Protein AF-A0A2M7PBP5-F1 (afdb_monomer_lite)

pLDDT: mean 93.86, std 5.42, range [67.5, 98.56]

Foldseek 3Di:
DCDPPDPQVVVDDDPVPDDDLVVLLVVLVVVLVVVAAEDEDEHPALLVDPCSVSSCVSNVVRYHYDYDHPCPNDDPVVVD

Sequence (80 aa):
LSCSFCGFWKLGGDPAKELTVAEYYRVSDELSQLGSFLVSLEGGEPLLRPDLPDIVAAFARHHLPVIYTNGWLVEPTLAR

Secondary structure (DSSP, 8-state):
---TT--GGGT---GGGSPPHHHHHHHHHHHHHTT--EEEE-SS-GGG-TTHHHHHHHHHTTSEEEE---STT--GGGG-

Radius of gyration: 13.6 Å; chains: 1; bounding box: 34×24×32 Å

Structure (mmCIF, N/CA/C/O backbone):
data_AF-A0A2M7PBP5-F1
#
_entry.id   AF-A0A2M7PBP5-F1
#
loop_
_atom_site.group_PDB
_atom_site.id
_atom_site.type_symbol
_atom_site.label_atom_id
_atom_site.label_alt_id
_atom_site.label_comp_id
_atom_site.label_asym_id
_atom_site.label_entity_id
_atom_site.label_seq_id
_atom_site.pdbx_PDB_ins_code
_atom_site.Cartn_x
_atom_site.Cartn_y
_atom_site.Cartn_z
_atom_site.occupancy
_atom_site.B_iso_or_equiv
_atom_site.auth_seq_id
_atom_site.auth_comp_id
_atom_site.auth_asym_id
_atom_site.auth_atom_id
_atom_site.pdbx_PDB_model_num
ATOM 1 N N . LEU A 1 1 ? 13.829 -2.187 -7.449 1.00 87.25 1 LEU A N 1
ATOM 2 C CA . LEU A 1 1 ? 14.694 -1.164 -8.096 1.00 87.25 1 LEU A CA 1
ATOM 3 C C . LEU A 1 1 ? 15.662 -0.584 -7.064 1.00 87.25 1 LEU A C 1
ATOM 5 O O . LEU A 1 1 ? 15.439 -0.779 -5.876 1.00 87.25 1 LEU A O 1
ATOM 9 N N . SER A 1 2 ? 16.716 0.113 -7.497 1.00 92.50 2 SER A N 1
ATOM 10 C CA . SER A 1 2 ? 17.761 0.695 -6.632 1.00 92.50 2 SER A CA 1
ATOM 11 C C . SER A 1 2 ? 18.068 2.148 -7.019 1.00 92.50 2 SER A C 1
ATOM 13 O O . SER A 1 2 ? 19.207 2.512 -7.309 1.00 92.50 2 SER A O 1
ATOM 15 N N . CYS A 1 3 ? 17.028 2.989 -7.067 1.00 93.12 3 CYS A N 1
ATOM 16 C CA . CYS A 1 3 ? 17.148 4.397 -7.451 1.00 93.12 3 CYS A CA 1
ATOM 17 C C . CYS A 1 3 ? 18.255 5.101 -6.647 1.00 93.12 3 CYS A C 1
ATOM 19 O O . CYS A 1 3 ? 18.314 4.970 -5.422 1.00 93.12 3 CYS A O 1
ATOM 21 N N . SER A 1 4 ? 19.112 5.869 -7.326 1.00 95.81 4 SER A N 1
ATOM 22 C CA . SER A 1 4 ? 20.301 6.500 -6.727 1.00 95.81 4 SER A CA 1
ATOM 23 C C . SER A 1 4 ? 19.971 7.481 -5.599 1.00 95.81 4 SER A C 1
ATOM 25 O O . SER A 1 4 ? 20.752 7.628 -4.662 1.00 95.81 4 SER A O 1
ATOM 27 N N . PHE A 1 5 ? 18.798 8.112 -5.669 1.00 93.38 5 PHE A N 1
ATOM 28 C CA . PHE A 1 5 ? 18.292 9.051 -4.670 1.00 93.38 5 PHE A CA 1
ATOM 29 C C . PHE A 1 5 ? 17.544 8.377 -3.505 1.00 93.38 5 PHE A C 1
ATOM 31 O O . PHE A 1 5 ? 17.260 9.033 -2.508 1.00 93.38 5 PHE A O 1
ATOM 38 N N . CYS A 1 6 ? 17.200 7.088 -3.607 1.00 91.81 6 CYS A N 1
ATOM 39 C CA . CYS A 1 6 ? 16.396 6.393 -2.601 1.00 91.81 6 CYS A CA 1
ATOM 40 C C . CYS A 1 6 ? 17.286 5.715 -1.548 1.00 91.81 6 CYS A C 1
ATOM 42 O O . CYS A 1 6 ? 18.168 4.919 -1.875 1.00 91.81 6 CYS A O 1
ATOM 44 N N . GLY A 1 7 ? 17.036 6.015 -0.270 1.00 90.75 7 GLY A N 1
ATOM 45 C CA . GLY A 1 7 ? 17.712 5.376 0.864 1.00 90.75 7 GLY A CA 1
ATOM 46 C C . GLY A 1 7 ? 17.052 4.080 1.348 1.00 90.75 7 GLY A C 1
ATOM 47 O O . GLY A 1 7 ? 17.735 3.247 1.936 1.00 90.75 7 GLY A O 1
ATOM 48 N N . PHE A 1 8 ? 15.755 3.879 1.081 1.00 88.56 8 PHE A N 1
ATOM 49 C CA . PHE A 1 8 ? 14.961 2.799 1.684 1.00 88.56 8 PHE A CA 1
ATOM 50 C C . PHE A 1 8 ? 15.410 1.395 1.279 1.00 88.56 8 PHE A C 1
ATOM 52 O O . PHE A 1 8 ? 15.496 0.515 2.132 1.00 88.56 8 PHE A O 1
ATOM 59 N N . TRP A 1 9 ? 15.769 1.173 0.010 1.00 88.12 9 TRP A N 1
ATOM 60 C CA . TRP A 1 9 ? 16.186 -0.160 -0.450 1.00 88.12 9 TRP A CA 1
ATOM 61 C C . TRP A 1 9 ? 17.469 -0.659 0.234 1.00 88.12 9 TRP A C 1
ATOM 63 O O . TRP A 1 9 ? 17.699 -1.863 0.289 1.00 88.12 9 TRP A O 1
ATOM 73 N N . LYS A 1 10 ? 18.290 0.249 0.785 1.00 90.31 10 LYS A N 1
ATOM 74 C CA . LYS A 1 10 ? 19.517 -0.092 1.522 1.00 90.31 10 LYS A CA 1
ATOM 75 C C . LYS A 1 10 ? 19.240 -0.603 2.933 1.00 90.31 10 LYS A C 1
ATOM 77 O O . LYS A 1 10 ? 20.104 -1.254 3.507 1.00 90.31 10 LYS A O 1
ATOM 82 N N . LEU A 1 11 ? 18.076 -0.276 3.498 1.00 86.75 11 LEU A N 1
ATOM 83 C CA . LEU A 1 11 ? 17.712 -0.671 4.859 1.00 86.75 11 LEU A CA 1
ATOM 84 C C . LEU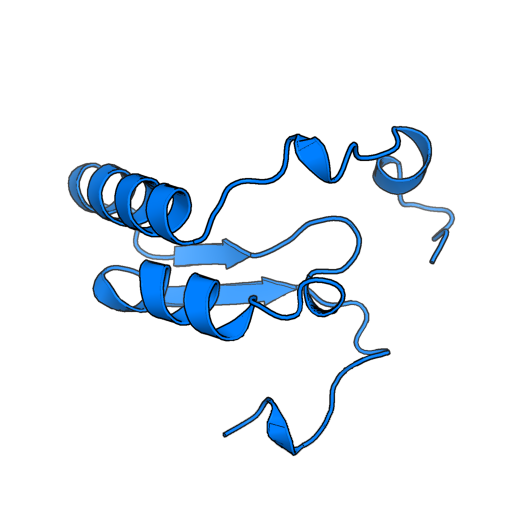 A 1 11 ? 17.334 -2.153 4.936 1.00 86.75 11 LEU A C 1
ATOM 86 O O . LEU A 1 11 ? 17.576 -2.777 5.962 1.00 86.75 11 LEU A O 1
ATOM 90 N N . GLY A 1 12 ? 16.802 -2.711 3.842 1.00 77.69 12 GLY A N 1
ATOM 91 C CA . GLY A 1 12 ? 16.265 -4.069 3.805 1.00 77.69 12 GLY A CA 1
ATOM 92 C C . GLY A 1 12 ? 14.971 -4.184 4.618 1.00 77.69 12 GLY A C 1
ATOM 93 O O . GLY A 1 12 ? 14.929 -3.859 5.801 1.00 77.69 12 GLY A O 1
ATOM 94 N N . GLY A 1 13 ? 13.892 -4.630 3.977 1.00 81.38 13 GLY A N 1
ATOM 95 C CA . GLY A 1 13 ? 12.655 -4.998 4.669 1.00 81.38 13 GLY A CA 1
ATOM 96 C C . GLY A 1 13 ? 12.676 -6.479 5.034 1.00 81.38 13 GLY A C 1
ATOM 97 O O . GLY A 1 13 ? 13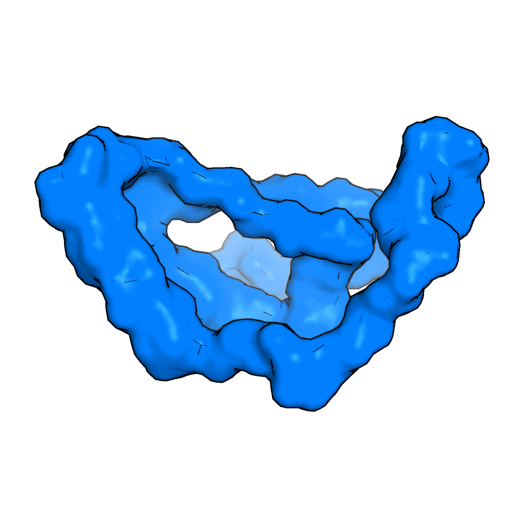.184 -7.288 4.259 1.00 81.38 13 GLY A O 1
ATOM 98 N N . ASP A 1 14 ? 12.124 -6.830 6.192 1.00 87.94 14 ASP A N 1
ATOM 99 C CA . ASP A 1 14 ? 11.823 -8.217 6.550 1.00 87.94 14 ASP A CA 1
ATOM 100 C C . ASP A 1 14 ? 10.34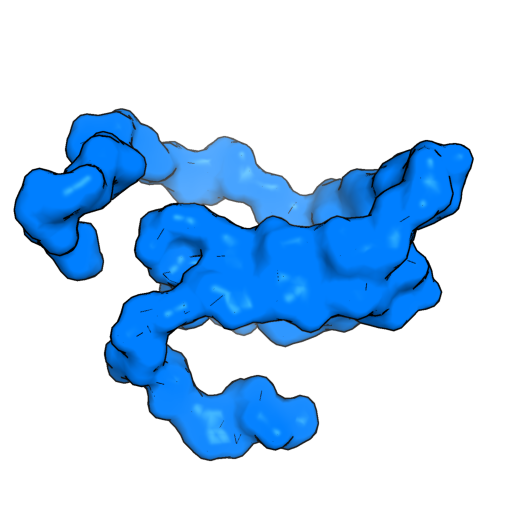1 -8.479 6.241 1.00 87.94 14 ASP A C 1
ATOM 102 O O . ASP A 1 14 ? 9.489 -7.952 6.964 1.00 87.94 14 ASP A O 1
ATOM 106 N N . PRO A 1 15 ? 10.009 -9.266 5.198 1.00 85.06 15 PRO A N 1
ATOM 107 C CA . PRO A 1 15 ? 8.621 -9.562 4.848 1.00 85.06 15 PRO A CA 1
ATOM 108 C C . PRO A 1 15 ? 7.828 -10.195 5.997 1.00 85.06 15 PRO A C 1
ATOM 110 O O . PRO A 1 15 ? 6.617 -10.018 6.070 1.00 85.06 15 PRO A O 1
ATOM 113 N N . ALA A 1 16 ? 8.491 -10.890 6.931 1.00 90.31 16 ALA A N 1
ATOM 114 C CA . ALA A 1 16 ? 7.831 -11.488 8.091 1.00 90.31 16 ALA A CA 1
ATOM 115 C C . ALA A 1 16 ? 7.333 -10.448 9.112 1.00 90.31 16 ALA A C 1
ATOM 117 O O . ALA A 1 16 ? 6.591 -10.796 10.028 1.00 90.31 16 ALA A O 1
ATOM 118 N N . LYS A 1 17 ? 7.748 -9.183 8.973 1.00 92.06 17 LYS A N 1
ATOM 119 C CA . LYS A 1 17 ? 7.307 -8.057 9.808 1.00 92.06 17 LYS A CA 1
ATOM 120 C C . LYS A 1 17 ? 6.282 -7.165 9.117 1.00 92.06 17 LYS A C 1
ATOM 122 O O . LYS A 1 17 ? 5.899 -6.146 9.690 1.00 92.06 17 LYS A O 1
ATOM 127 N N . GLU A 1 18 ? 5.872 -7.493 7.894 1.00 93.81 18 GLU A N 1
ATOM 128 C CA . GLU A 1 18 ? 4.793 -6.760 7.247 1.00 93.81 18 GLU A CA 1
ATOM 129 C C . GLU A 1 18 ? 3.456 -7.015 7.939 1.00 93.81 18 GLU A C 1
ATOM 131 O O . GLU A 1 18 ? 3.177 -8.113 8.420 1.00 93.81 18 GLU A O 1
ATOM 136 N N . LEU A 1 19 ? 2.615 -5.982 7.961 1.00 96.56 19 LEU A N 1
ATOM 137 C CA . LEU A 1 19 ? 1.268 -6.090 8.498 1.00 96.56 19 LEU A CA 1
ATOM 138 C C . LEU A 1 19 ? 0.411 -6.987 7.605 1.00 96.56 19 LEU A C 1
ATOM 140 O O . LEU A 1 19 ? 0.456 -6.918 6.370 1.00 96.56 19 LEU A O 1
ATO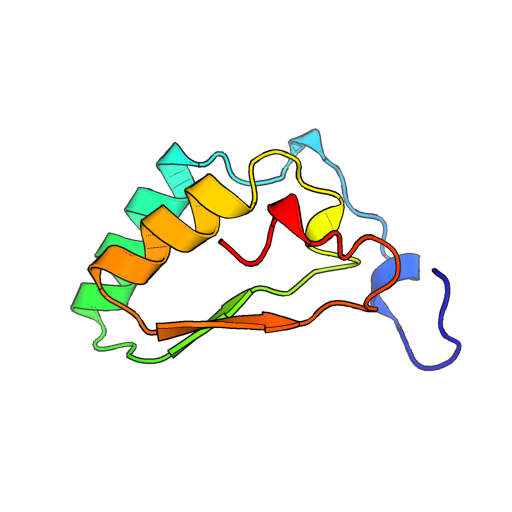M 144 N N . THR A 1 20 ? -0.422 -7.787 8.251 1.00 97.62 20 THR A N 1
ATOM 145 C CA . THR A 1 20 ? -1.516 -8.519 7.622 1.00 97.62 20 THR A CA 1
ATOM 146 C C . THR A 1 20 ? -2.642 -7.567 7.214 1.00 97.62 20 THR A C 1
ATOM 148 O O . THR A 1 20 ? -2.803 -6.479 7.770 1.00 97.62 20 THR A O 1
ATOM 151 N N . VAL A 1 21 ? -3.497 -7.995 6.282 1.00 98.00 21 VAL A N 1
ATOM 152 C CA . VAL A 1 21 ? -4.701 -7.239 5.888 1.00 98.00 21 VAL A CA 1
ATOM 153 C C . VAL A 1 21 ? -5.602 -6.939 7.097 1.00 98.00 21 VAL A C 1
ATOM 155 O O . VAL A 1 21 ? -6.121 -5.832 7.228 1.00 98.00 21 VAL A O 1
ATOM 158 N N . ALA A 1 22 ? -5.754 -7.892 8.023 1.00 98.31 22 ALA A N 1
ATOM 159 C CA . ALA A 1 22 ? -6.543 -7.705 9.242 1.00 98.31 22 ALA A CA 1
ATOM 160 C C . ALA A 1 22 ? -5.989 -6.580 10.135 1.00 98.31 22 ALA A C 1
ATOM 162 O O . ALA A 1 22 ? -6.750 -5.815 10.727 1.00 98.31 22 ALA A O 1
ATOM 163 N N . GLU A 1 23 ? -4.666 -6.439 10.204 1.00 98.56 23 GLU A N 1
ATOM 164 C CA . GLU A 1 23 ? -4.033 -5.345 10.938 1.00 98.56 23 GLU A CA 1
ATOM 165 C C . GLU A 1 23 ? -4.216 -4.002 10.230 1.00 98.56 23 GLU A C 1
ATOM 167 O O . GLU A 1 23 ? -4.444 -3.003 10.909 1.00 98.56 23 GLU A O 1
ATOM 172 N N . TYR A 1 24 ? -4.212 -3.963 8.894 1.00 98.19 24 TYR A N 1
ATOM 173 C CA . TYR A 1 24 ? -4.542 -2.744 8.149 1.00 98.19 24 TYR A CA 1
ATOM 174 C C . TYR A 1 24 ? -5.982 -2.277 8.370 1.00 98.19 24 TYR A C 1
ATOM 176 O O . TYR A 1 24 ? -6.204 -1.074 8.496 1.00 98.19 24 TYR A O 1
ATOM 184 N N . TYR A 1 25 ? -6.947 -3.194 8.499 1.00 98.25 25 TYR A N 1
ATOM 185 C CA . TYR A 1 25 ? -8.308 -2.828 8.912 1.00 98.25 25 TYR A CA 1
ATOM 186 C C . TYR A 1 25 ? -8.312 -2.121 10.268 1.00 98.25 25 TYR A C 1
ATOM 188 O O . TYR A 1 25 ? -8.900 -1.048 10.395 1.00 98.25 25 TYR A O 1
ATOM 196 N N . ARG A 1 26 ? -7.600 -2.674 11.259 1.00 98.38 26 ARG A N 1
ATOM 197 C CA . ARG A 1 26 ? -7.480 -2.049 12.584 1.00 98.38 26 ARG A CA 1
ATOM 198 C C . ARG A 1 26 ? -6.832 -0.663 12.498 1.00 98.38 26 ARG A C 1
ATOM 200 O O . ARG A 1 26 ? -7.332 0.275 13.109 1.00 98.38 26 ARG A O 1
ATOM 207 N N . VAL A 1 27 ? -5.755 -0.522 11.721 1.00 98.12 27 VAL A N 1
ATOM 208 C CA . VAL A 1 27 ? -5.082 0.771 11.510 1.00 98.12 27 VAL A CA 1
ATOM 209 C C . VAL A 1 27 ? -6.020 1.784 10.849 1.00 98.12 27 VAL A C 1
ATOM 211 O O . VAL A 1 27 ? -6.054 2.935 11.273 1.00 98.12 27 VAL A O 1
ATOM 214 N N . SER A 1 28 ? -6.802 1.381 9.844 1.00 98.38 28 SER A N 1
ATOM 215 C CA . SER A 1 28 ? -7.783 2.270 9.214 1.00 98.38 28 SER A CA 1
ATOM 216 C C . SER A 1 28 ? -8.849 2.736 10.209 1.00 98.38 28 SER A C 1
ATOM 218 O O . SER A 1 28 ? -9.138 3.930 10.278 1.00 98.38 28 SER A O 1
ATOM 220 N N . ASP A 1 29 ? -9.402 1.830 11.019 1.00 97.94 29 ASP A N 1
ATOM 221 C CA . ASP A 1 29 ? -10.398 2.191 12.032 1.00 97.94 29 ASP A CA 1
ATOM 222 C C . ASP A 1 29 ? -9.805 3.185 13.056 1.00 97.94 29 ASP A C 1
ATOM 224 O O . ASP A 1 29 ? -10.441 4.186 13.390 1.00 97.94 29 ASP A O 1
ATOM 228 N N . GLU A 1 30 ? -8.563 2.973 13.502 1.00 98.19 30 GLU A N 1
ATOM 229 C CA . GLU A 1 30 ? -7.845 3.885 14.407 1.00 98.19 30 GLU A CA 1
ATOM 230 C C . GLU A 1 30 ? -7.592 5.265 13.777 1.00 98.19 30 GLU A C 1
ATOM 232 O O . GLU A 1 30 ? -7.874 6.291 14.398 1.00 98.19 30 GLU A O 1
ATOM 237 N N . LEU A 1 31 ? -7.125 5.320 12.526 1.00 98.06 31 LEU A N 1
ATOM 238 C CA . LEU A 1 31 ? -6.911 6.584 11.811 1.00 98.06 31 LEU A CA 1
ATOM 239 C C . LEU A 1 31 ? -8.217 7.354 11.584 1.00 98.06 31 LEU A C 1
ATOM 241 O O . LEU A 1 31 ? -8.219 8.588 11.599 1.00 98.06 31 LEU A O 1
ATOM 245 N N . SER A 1 32 ? -9.337 6.649 11.395 1.00 97.69 32 SER A N 1
ATOM 246 C CA . SER A 1 32 ? -10.649 7.280 11.219 1.00 97.69 32 SER A CA 1
ATOM 247 C C . SER A 1 32 ? -11.071 8.073 12.461 1.00 97.69 32 SER A C 1
ATOM 249 O O . SER A 1 32 ? -11.600 9.178 12.341 1.00 97.69 32 SER A O 1
ATOM 251 N N . GLN A 1 33 ? -10.741 7.573 13.657 1.00 97.88 33 GLN A N 1
ATOM 252 C CA . GLN A 1 33 ? -11.023 8.245 14.929 1.00 97.88 33 GLN A CA 1
ATOM 253 C C . GLN A 1 33 ? -10.189 9.521 15.107 1.00 97.88 33 GLN A C 1
ATOM 255 O O . GLN A 1 33 ? -10.601 10.437 15.815 1.00 97.88 33 GL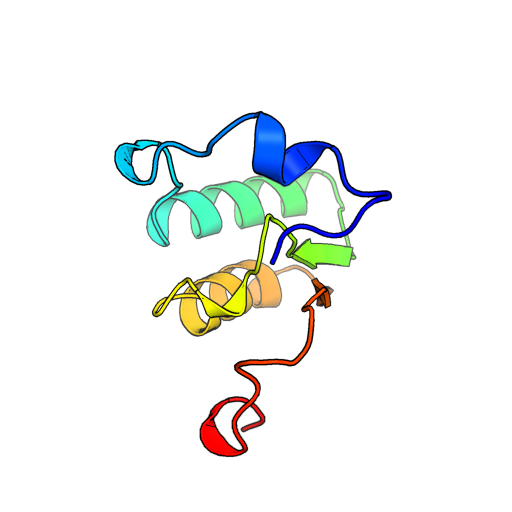N A O 1
ATOM 260 N N . LEU A 1 34 ? -9.037 9.599 14.436 1.00 97.25 34 LEU A N 1
ATOM 261 C CA . LEU A 1 34 ? -8.152 10.765 14.426 1.00 97.25 34 LEU A CA 1
ATOM 262 C C . LEU A 1 34 ? -8.502 11.781 13.324 1.00 97.25 34 LEU A C 1
ATOM 264 O O . LEU A 1 34 ? -7.878 12.838 13.250 1.00 97.25 34 LEU A O 1
ATOM 268 N N . GLY A 1 35 ? -9.487 11.483 12.470 1.00 95.88 35 GLY A N 1
ATOM 269 C CA . GLY A 1 35 ? -9.929 12.375 11.396 1.00 95.88 35 GLY A CA 1
ATOM 270 C C . GLY A 1 35 ? -9.005 12.406 10.175 1.00 95.88 35 GLY A C 1
ATOM 271 O O . GLY A 1 35 ? -9.031 13.371 9.411 1.00 95.88 35 GLY A O 1
ATOM 272 N N . SER A 1 36 ? -8.173 11.379 9.970 1.00 97.38 36 SER A N 1
ATOM 273 C CA . SER A 1 36 ? -7.348 11.285 8.762 1.00 97.38 36 SER A CA 1
ATOM 274 C C . SER A 1 36 ? -8.223 11.082 7.526 1.00 97.38 36 SER A C 1
ATOM 276 O O . SER A 1 36 ? -8.990 10.129 7.453 1.00 97.38 36 SER A O 1
ATOM 278 N N . PHE A 1 37 ? -8.093 11.961 6.532 1.00 96.25 37 PHE A N 1
ATOM 279 C CA . PHE A 1 37 ? -8.846 11.849 5.281 1.00 96.25 37 PHE A CA 1
ATOM 280 C C . PHE A 1 37 ? -8.077 11.091 4.195 1.00 96.25 37 PHE A C 1
ATOM 282 O O . PHE A 1 37 ? -8.637 10.207 3.560 1.00 96.25 37 PHE A O 1
ATOM 289 N N . LEU A 1 38 ? -6.801 11.419 3.984 1.00 98.12 38 LEU A N 1
ATOM 290 C CA . LEU A 1 38 ? -5.966 10.840 2.931 1.00 98.12 38 LEU A CA 1
ATOM 291 C C . LEU A 1 38 ? -4.936 9.894 3.544 1.00 98.12 38 LEU A C 1
ATOM 293 O O . LEU A 1 38 ? -4.270 10.256 4.513 1.00 98.12 38 LEU A O 1
ATOM 297 N N . VAL A 1 39 ? -4.785 8.708 2.954 1.00 98.06 39 VAL A N 1
ATOM 298 C CA . VAL A 1 39 ? -3.759 7.732 3.340 1.00 98.06 39 VAL A CA 1
ATOM 299 C C . VAL A 1 39 ? -2.868 7.449 2.137 1.00 98.06 39 VAL A C 1
ATOM 301 O O . VAL A 1 39 ? -3.347 7.017 1.092 1.00 98.06 39 VAL A O 1
ATOM 304 N N . SER A 1 40 ? -1.567 7.694 2.291 1.00 97.31 40 SER A N 1
ATOM 305 C CA . SER A 1 40 ? -0.563 7.344 1.283 1.00 97.31 40 SER A CA 1
ATOM 306 C C . SER A 1 40 ? -0.111 5.898 1.486 1.00 97.31 40 SER A C 1
ATOM 308 O O . SER A 1 40 ? 0.365 5.540 2.564 1.00 97.31 40 SER A O 1
ATOM 310 N N . LEU A 1 41 ? -0.276 5.065 0.461 1.00 96.44 41 LEU A N 1
ATOM 311 C CA . LEU A 1 41 ? 0.203 3.690 0.410 1.00 96.44 41 LEU A CA 1
ATOM 312 C C . LEU A 1 41 ? 1.508 3.661 -0.385 1.00 96.44 41 LEU A C 1
ATOM 314 O O . LEU A 1 41 ? 1.525 3.802 -1.612 1.00 96.44 41 LEU A O 1
ATOM 318 N N . GLU A 1 42 ? 2.599 3.497 0.355 1.00 92.44 42 GLU A N 1
ATOM 319 C CA . GLU A 1 42 ? 3.973 3.541 -0.144 1.00 92.44 42 GLU A CA 1
ATOM 320 C C . GLU A 1 42 ? 4.748 2.280 0.273 1.00 92.44 42 GLU A C 1
ATOM 322 O O . GLU A 1 42 ? 4.176 1.283 0.712 1.00 92.44 42 GLU A O 1
ATOM 327 N N . GLY A 1 43 ? 6.074 2.316 0.140 1.00 85.56 43 GLY A N 1
ATOM 328 C CA . GLY A 1 43 ? 6.981 1.263 0.578 1.00 85.56 43 GLY A CA 1
ATOM 329 C C . GLY A 1 43 ? 8.286 1.309 -0.209 1.00 85.56 43 GLY A C 1
ATOM 330 O O . GLY A 1 43 ? 8.776 2.379 -0.568 1.00 85.56 43 GLY A O 1
ATOM 331 N N . GLY A 1 44 ? 8.833 0.127 -0.508 1.00 90.12 44 GLY A N 1
ATOM 332 C CA . GLY A 1 44 ? 9.787 -0.029 -1.607 1.00 90.12 44 GLY A CA 1
ATOM 333 C C . GLY A 1 44 ? 9.072 -0.024 -2.963 1.00 90.12 44 GLY A C 1
ATOM 334 O O . GLY A 1 44 ? 9.332 0.837 -3.798 1.00 90.12 44 GLY A O 1
ATOM 335 N N . GLU A 1 45 ? 8.170 -0.986 -3.172 1.00 93.81 45 GLU A N 1
ATOM 336 C CA . GLU A 1 45 ? 7.223 -1.021 -4.294 1.00 93.81 45 GLU A CA 1
ATOM 337 C C . GLU A 1 45 ? 5.923 -1.707 -3.836 1.00 93.81 45 GLU A C 1
ATOM 339 O O . GLU A 1 45 ? 5.966 -2.907 -3.552 1.00 93.81 45 GLU A O 1
ATOM 344 N N . PRO A 1 46 ? 4.783 -0.994 -3.750 1.00 94.56 46 PRO A N 1
ATOM 345 C CA . PRO A 1 46 ? 3.540 -1.557 -3.222 1.00 94.56 46 PRO A CA 1
ATOM 346 C C . PRO A 1 46 ? 2.978 -2.702 -4.070 1.00 94.56 46 PRO A C 1
ATOM 348 O O . PRO A 1 46 ? 2.412 -3.636 -3.511 1.00 94.56 46 PRO A O 1
ATOM 351 N N . LEU A 1 47 ? 3.172 -2.696 -5.395 1.00 94.50 47 LEU A N 1
ATOM 352 C CA . LEU A 1 47 ? 2.665 -3.757 -6.280 1.00 94.50 47 LEU A CA 1
ATOM 353 C C . LEU A 1 47 ? 3.391 -5.105 -6.121 1.00 94.50 47 LEU A C 1
ATOM 355 O O . LEU A 1 47 ? 2.995 -6.086 -6.742 1.00 94.50 47 LEU A O 1
ATOM 359 N N . LEU A 1 48 ? 4.436 -5.185 -5.286 1.00 92.75 48 LEU A N 1
ATOM 360 C CA . LEU A 1 48 ? 5.022 -6.469 -4.881 1.00 92.75 48 LEU A CA 1
ATOM 361 C C . LEU A 1 48 ? 4.143 -7.231 -3.883 1.00 92.75 48 LEU A C 1
ATOM 363 O O . LEU A 1 48 ? 4.341 -8.433 -3.705 1.00 92.75 48 LEU A O 1
ATOM 367 N N . ARG A 1 49 ? 3.182 -6.556 -3.241 1.00 93.75 49 ARG A N 1
ATOM 368 C CA . ARG A 1 49 ? 2.208 -7.196 -2.365 1.00 93.75 49 ARG A CA 1
ATOM 369 C C . ARG A 1 49 ? 1.027 -7.729 -3.178 1.00 93.75 49 ARG A C 1
ATOM 371 O O . ARG A 1 49 ? 0.256 -6.929 -3.710 1.00 93.75 49 ARG A O 1
ATOM 378 N N . PRO A 1 50 ? 0.825 -9.056 -3.249 1.00 93.12 50 PRO A N 1
ATOM 379 C CA . PRO A 1 50 ? -0.306 -9.627 -3.980 1.00 93.12 50 PRO A CA 1
ATOM 380 C C . PRO A 1 50 ? -1.660 -9.289 -3.336 1.00 93.12 50 PRO A C 1
ATOM 382 O O . PRO A 1 50 ? -2.680 -9.314 -4.015 1.00 93.12 50 PRO A O 1
ATOM 385 N N . ASP A 1 51 ? -1.670 -8.952 -2.045 1.00 96.06 51 ASP A N 1
ATOM 386 C CA . ASP A 1 51 ? -2.842 -8.557 -1.260 1.00 96.06 51 ASP A CA 1
ATOM 387 C C . ASP A 1 51 ? -3.060 -7.031 -1.212 1.00 96.06 51 ASP A C 1
ATOM 389 O O . ASP A 1 51 ? -3.906 -6.549 -0.459 1.00 96.06 51 ASP A O 1
ATOM 393 N N . LEU A 1 52 ? -2.338 -6.246 -2.027 1.00 95.94 52 LEU A N 1
ATOM 394 C CA . LEU A 1 52 ? -2.505 -4.789 -2.083 1.00 95.94 52 LEU A CA 1
ATOM 395 C C . LEU A 1 52 ? -3.964 -4.341 -2.314 1.00 95.94 52 LEU A C 1
ATOM 397 O O . LEU A 1 52 ? -4.383 -3.411 -1.622 1.00 95.94 52 LEU A O 1
ATOM 401 N N . PRO A 1 53 ? -4.766 -4.956 -3.211 1.00 95.69 53 PRO A N 1
ATOM 402 C CA . PRO A 1 53 ? -6.167 -4.565 -3.385 1.00 95.69 53 PRO A CA 1
ATOM 403 C C . PRO A 1 53 ? -6.995 -4.670 -2.098 1.00 95.69 53 PRO A C 1
ATOM 405 O O . PRO A 1 53 ? -7.812 -3.792 -1.822 1.00 95.69 53 PRO A O 1
ATOM 408 N N . ASP A 1 54 ? -6.742 -5.687 -1.271 1.00 97.56 54 ASP A N 1
ATOM 409 C CA . ASP A 1 54 ? -7.444 -5.871 0.002 1.00 97.56 54 ASP A CA 1
ATOM 410 C C . ASP A 1 54 ? -7.030 -4.811 1.034 1.00 97.56 54 ASP A C 1
ATOM 412 O O . ASP A 1 54 ? -7.857 -4.329 1.809 1.00 97.56 54 ASP A O 1
ATOM 416 N N . ILE A 1 55 ? -5.762 -4.387 1.014 1.00 97.69 55 ILE A N 1
ATOM 417 C CA . ILE A 1 55 ? -5.252 -3.289 1.852 1.00 97.69 55 ILE A CA 1
ATOM 418 C C . ILE A 1 55 ? -5.876 -1.957 1.430 1.00 97.69 55 ILE A C 1
ATOM 420 O O . ILE A 1 55 ? -6.323 -1.181 2.275 1.00 97.69 55 ILE A O 1
ATOM 424 N N . VAL A 1 56 ? -5.944 -1.693 0.123 1.00 97.44 56 VAL A N 1
ATOM 425 C CA . VAL A 1 56 ? -6.614 -0.505 -0.424 1.00 97.44 56 VAL A CA 1
ATOM 426 C C . VAL A 1 56 ? -8.081 -0.495 0.000 1.00 97.44 56 VAL A C 1
ATOM 428 O O . VAL A 1 56 ? -8.560 0.528 0.487 1.00 97.44 56 VAL A O 1
ATOM 431 N N . ALA A 1 57 ? -8.777 -1.632 -0.114 1.00 97.12 57 ALA A N 1
ATOM 432 C CA . ALA A 1 57 ? -10.162 -1.775 0.322 1.00 97.12 57 ALA A CA 1
ATOM 433 C C . ALA A 1 57 ? -10.329 -1.532 1.831 1.00 97.12 57 ALA A C 1
ATOM 435 O O . ALA A 1 57 ? -11.303 -0.894 2.239 1.00 97.12 57 ALA A O 1
ATOM 436 N N . ALA A 1 58 ? -9.370 -1.972 2.653 1.00 98.12 58 ALA A N 1
ATOM 437 C CA . ALA A 1 58 ? -9.384 -1.720 4.090 1.00 98.12 58 ALA A CA 1
ATOM 438 C C . ALA A 1 58 ? -9.393 -0.218 4.406 1.00 98.12 58 ALA A C 1
ATOM 440 O O . ALA A 1 58 ? -10.249 0.234 5.166 1.00 98.12 58 ALA A O 1
ATOM 441 N N . PHE A 1 59 ? -8.518 0.566 3.767 1.00 98.44 59 PHE A N 1
ATOM 442 C CA . PHE A 1 59 ? -8.472 2.019 3.964 1.00 98.44 59 PHE A CA 1
ATOM 443 C C . PHE A 1 59 ? -9.619 2.771 3.280 1.00 98.44 59 PHE A C 1
ATOM 445 O O . PHE A 1 59 ? -10.109 3.760 3.826 1.00 98.44 59 PHE A O 1
ATOM 452 N N . ALA A 1 60 ? -10.089 2.307 2.119 1.00 97.62 60 ALA A N 1
ATOM 453 C CA . ALA A 1 60 ? -11.168 2.947 1.360 1.00 97.62 60 ALA A CA 1
ATOM 454 C C . ALA A 1 60 ? -12.506 3.016 2.122 1.00 97.62 60 ALA A C 1
ATOM 456 O O . ALA A 1 60 ? -13.393 3.781 1.749 1.00 97.62 60 ALA A O 1
ATOM 457 N N . ARG A 1 61 ? -12.659 2.251 3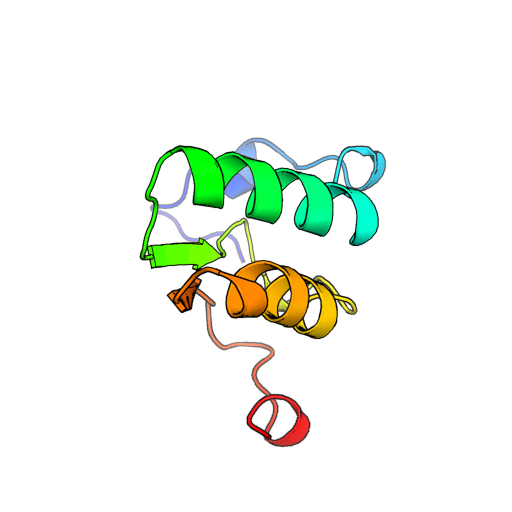.213 1.00 96.38 61 ARG A N 1
ATOM 458 C CA . ARG A 1 61 ? -13.822 2.329 4.110 1.00 96.38 61 ARG A CA 1
ATOM 459 C C . ARG A 1 61 ? -13.983 3.696 4.776 1.00 96.38 61 ARG A C 1
ATOM 461 O O . ARG A 1 61 ? -15.111 4.116 5.028 1.00 96.38 61 ARG A O 1
ATOM 468 N N . HIS A 1 62 ? -12.870 4.354 5.097 1.00 97.81 62 HIS A N 1
ATOM 469 C CA . HIS A 1 62 ? -12.853 5.577 5.907 1.00 97.81 62 HIS A CA 1
ATOM 470 C C . HIS A 1 62 ? -12.001 6.700 5.306 1.00 97.81 62 HIS A C 1
ATOM 472 O O . HIS A 1 62 ? -12.138 7.853 5.714 1.00 97.81 62 HIS A O 1
ATOM 478 N N . HIS A 1 63 ? -11.142 6.382 4.339 1.00 98.44 63 HIS A N 1
ATOM 479 C CA . HIS A 1 63 ? -10.130 7.286 3.809 1.00 98.44 63 HIS A CA 1
ATOM 480 C C . HIS A 1 63 ? -10.130 7.300 2.281 1.00 98.44 63 HIS A C 1
ATOM 482 O O . HIS A 1 63 ? -10.692 6.425 1.626 1.00 98.44 63 HIS A O 1
ATOM 488 N N . LEU A 1 64 ? -9.426 8.277 1.718 1.00 98.38 64 LEU A N 1
ATOM 489 C CA . LEU A 1 64 ? -8.991 8.302 0.330 1.00 98.38 64 LEU A CA 1
ATOM 490 C C . LEU A 1 64 ? -7.576 7.696 0.241 1.00 98.38 64 LEU A C 1
ATOM 492 O O . LEU A 1 64 ? -6.602 8.408 0.512 1.00 98.38 64 LEU A O 1
ATOM 496 N N . PRO A 1 65 ? -7.431 6.400 -0.092 1.00 97.56 65 PRO A N 1
ATOM 497 C CA . PRO A 1 65 ? -6.123 5.801 -0.311 1.00 97.56 65 PRO A CA 1
ATOM 498 C C . PRO A 1 65 ? -5.512 6.295 -1.628 1.00 97.56 65 PRO A C 1
ATOM 500 O O . PRO A 1 65 ? -6.178 6.339 -2.663 1.00 97.56 65 PRO A O 1
ATOM 503 N N . VAL A 1 66 ? -4.225 6.631 -1.596 1.00 97.56 66 VAL A N 1
ATOM 504 C CA . VAL A 1 66 ? -3.431 7.026 -2.767 1.00 97.56 66 VAL A CA 1
ATOM 505 C C . VAL A 1 66 ? -2.198 6.138 -2.834 1.00 97.56 66 VAL A C 1
ATOM 507 O O . VAL A 1 66 ? -1.481 6.013 -1.849 1.00 97.56 66 VAL A O 1
ATOM 510 N N . ILE A 1 67 ? -1.948 5.516 -3.984 1.00 96.12 67 ILE A N 1
ATOM 511 C CA . ILE A 1 67 ? -0.831 4.580 -4.168 1.00 96.12 67 ILE A CA 1
ATOM 512 C C . ILE A 1 67 ? 0.324 5.288 -4.876 1.00 96.12 67 ILE A C 1
ATOM 514 O O . ILE A 1 67 ? 0.129 5.886 -5.935 1.00 96.12 67 ILE A O 1
ATOM 518 N N . TYR A 1 68 ? 1.534 5.147 -4.334 1.00 95.69 68 TYR A N 1
ATOM 519 C CA . TYR A 1 68 ? 2.772 5.574 -4.986 1.00 95.69 68 TYR A CA 1
ATOM 520 C C . TYR A 1 68 ? 3.562 4.351 -5.452 1.00 95.69 68 TYR A C 1
ATOM 522 O O . TYR A 1 68 ? 4.111 3.604 -4.647 1.00 95.69 68 TYR A O 1
ATOM 530 N N . THR A 1 69 ? 3.632 4.153 -6.767 1.00 95.19 69 THR A N 1
ATOM 531 C CA . THR A 1 69 ? 4.306 3.012 -7.407 1.00 95.19 69 THR A CA 1
ATOM 532 C C . THR A 1 69 ? 5.357 3.488 -8.407 1.00 95.19 69 THR A C 1
ATOM 534 O O . THR A 1 69 ? 5.230 4.559 -9.003 1.00 95.19 69 THR A O 1
ATOM 537 N N . ASN A 1 70 ? 6.393 2.677 -8.631 1.00 95.06 70 ASN A N 1
ATOM 538 C CA . ASN A 1 70 ? 7.335 2.874 -9.732 1.00 95.06 70 ASN A CA 1
ATOM 539 C C . ASN A 1 70 ? 6.740 2.517 -11.110 1.00 95.06 70 ASN A C 1
ATOM 541 O O . ASN A 1 70 ? 7.372 2.781 -12.132 1.00 95.06 70 ASN A O 1
ATOM 545 N N . GLY A 1 71 ? 5.544 1.922 -11.143 1.00 94.81 71 GLY A N 1
ATOM 546 C CA . GLY A 1 71 ? 4.789 1.648 -12.363 1.00 94.81 71 GLY A CA 1
ATOM 547 C C . GLY A 1 71 ? 5.177 0.366 -13.104 1.00 94.81 71 GLY A C 1
ATOM 548 O O . GLY A 1 71 ? 4.497 -0.005 -14.054 1.00 94.81 71 GLY A O 1
ATOM 549 N N . TRP A 1 72 ? 6.232 -0.340 -12.688 1.00 94.88 72 TRP A N 1
ATOM 550 C CA . TRP A 1 72 ? 6.770 -1.491 -13.426 1.00 94.88 72 TRP A CA 1
ATOM 551 C C . TRP A 1 72 ? 5.834 -2.706 -13.456 1.00 94.88 72 TRP A C 1
ATOM 553 O O . TRP A 1 72 ? 5.885 -3.503 -14.388 1.00 94.88 72 TRP A O 1
ATOM 563 N N . LEU A 1 73 ? 4.998 -2.854 -12.427 1.00 93.94 73 LEU A N 1
ATOM 564 C CA . LEU A 1 73 ? 4.077 -3.982 -12.250 1.00 93.94 73 LEU A CA 1
ATOM 565 C C . LEU A 1 73 ? 2.610 -3.581 -12.461 1.00 93.94 73 LEU A C 1
ATOM 567 O O . LEU A 1 73 ? 1.704 -4.297 -12.047 1.00 93.94 73 LEU A O 1
ATOM 571 N N . VAL A 1 74 ? 2.357 -2.412 -13.056 1.00 93.88 74 VAL A N 1
ATOM 572 C CA . VAL A 1 74 ? 0.988 -1.968 -13.324 1.00 93.88 74 VAL A CA 1
ATOM 573 C C . VAL A 1 74 ? 0.410 -2.794 -14.466 1.00 93.88 74 VAL A C 1
ATOM 575 O O . VAL A 1 74 ? 0.894 -2.746 -15.596 1.00 93.88 74 VAL A O 1
ATOM 578 N N . GLU A 1 75 ? -0.672 -3.507 -14.173 1.00 91.94 75 GLU A N 1
ATOM 579 C CA . GLU A 1 75 ? -1.440 -4.275 -15.147 1.00 91.94 75 GLU A CA 1
ATOM 580 C C . GLU A 1 75 ? -2.862 -3.712 -15.288 1.00 91.94 75 GLU A C 1
ATOM 582 O O . GLU A 1 75 ? -3.447 -3.261 -14.300 1.00 91.94 75 GLU A O 1
ATOM 587 N N . PRO A 1 76 ? -3.488 -3.784 -16.480 1.00 92.19 76 PRO A N 1
ATOM 588 C CA . PRO A 1 76 ? -4.864 -3.315 -16.679 1.00 92.19 76 PRO A CA 1
ATOM 589 C C . PRO A 1 76 ? -5.903 -3.983 -15.766 1.00 92.19 76 PRO A C 1
ATOM 591 O O . PRO A 1 76 ? -6.970 -3.428 -15.520 1.00 92.19 76 PRO A O 1
ATOM 594 N N . THR A 1 77 ? -5.620 -5.191 -15.286 1.00 89.50 77 THR A N 1
ATOM 595 C CA . THR A 1 77 ? -6.467 -5.952 -14.357 1.00 89.50 77 THR A CA 1
ATOM 596 C C . THR A 1 77 ? -6.572 -5.297 -12.982 1.00 89.50 77 THR A C 1
ATOM 598 O O . THR A 1 77 ? -7.617 -5.425 -12.352 1.00 89.50 77 THR A O 1
ATOM 601 N N . LEU A 1 78 ? -5.540 -4.565 -12.550 1.00 85.56 78 LEU A N 1
ATOM 602 C CA . LEU A 1 78 ? -5.486 -3.868 -11.261 1.00 85.56 78 LEU A CA 1
ATOM 603 C C . LEU A 1 78 ? -6.235 -2.527 -11.259 1.00 85.56 78 LEU A C 1
ATOM 605 O O . LEU A 1 78 ? -6.489 -1.977 -10.195 1.00 85.56 78 LEU A O 1
ATOM 609 N N . ALA A 1 79 ? -6.586 -1.990 -12.430 1.00 80.81 79 ALA A N 1
ATOM 610 C CA . ALA A 1 79 ? -7.243 -0.688 -12.580 1.00 80.81 79 ALA A CA 1
ATOM 611 C C . ALA A 1 79 ? -8.785 -0.770 -12.620 1.00 80.81 79 ALA A C 1
ATOM 613 O O . ALA A 1 79 ? -9.429 0.137 -13.151 1.00 80.81 79 ALA A O 1
ATOM 614 N N . ARG A 1 80 ? -9.367 -1.880 -12.155 1.00 67.50 80 ARG A N 1
ATOM 615 C CA . ARG A 1 80 ? -10.805 -2.174 -12.242 1.00 67.50 80 ARG A CA 1
ATOM 616 C C . ARG A 1 80 ? -11.568 -1.815 -10.979 1.00 67.50 80 ARG A C 1
ATOM 618 O O . ARG A 1 80 ? -10.992 -1.976 -9.885 1.00 67.50 80 ARG A O 1
#